Protein AF-A0A9D1WP16-F1 (afdb_monomer_lite)

InterPro domains:
  IPR007182 Na+/H+ antiporter MnhB subunit-related protein [PF04039] (8-48)
  IPR050622 CPA3 Na(+)/H(+) Antiporter Subunit B [PTHR33932] (4-48)

Foldseek 3Di:
DDDPVCVVVVVVCVVVLVVLLVVLVVLCVQVPPDHGHDPVSVVSNVVD

Organism: NCBI:txid2838617

Radius of gyration: 13.83 Å; chains: 1; bounding box: 34×12×32 Å

pLDDT: mean 95.15, std 6.78, range [62.94, 98.69]

Secondary structure (DSSP, 8-state):
---GGGHHHHHHHHHHHHHHHHHHHHHHHHTTTSS--HHHHHHHHHT-

Sequence (48 aa):
MVKSGTLILHTAARLVMPLQLLFSVFLLLRGHDEPGGGFIAGLVAAGA

Structure (mmCIF, N/CA/C/O backbone):
data_AF-A0A9D1WP16-F1
#
_entry.id   AF-A0A9D1WP16-F1
#
loop_
_atom_site.group_PDB
_atom_site.id
_atom_site.type_symbol
_atom_site.label_atom_id
_atom_site.label_alt_id
_atom_site.label_comp_id
_atom_site.label_asym_id
_atom_site.label_entity_id
_atom_site.label_seq_id
_atom_site.pdbx_PDB_ins_code
_atom_site.Cartn_x
_atom_site.Cartn_y
_atom_site.Cartn_z
_atom_site.occupancy
_atom_site.B_iso_or_equiv
_atom_site.auth_seq_id
_atom_site.auth_comp_id
_atom_site.auth_asym_id
_atom_site.auth_atom_id
_atom_site.pdbx_PDB_model_num
ATOM 1 N N . MET A 1 1 ? -17.312 -6.887 13.213 1.00 62.94 1 MET A N 1
ATOM 2 C CA . MET A 1 1 ? -18.290 -5.979 13.849 1.00 62.94 1 MET A CA 1
ATOM 3 C C . MET A 1 1 ? -17.746 -4.561 13.749 1.00 62.94 1 MET A C 1
ATOM 5 O O . MET A 1 1 ? -16.741 -4.268 14.384 1.00 62.94 1 MET A O 1
ATOM 9 N N . VAL A 1 2 ? -18.314 -3.732 12.870 1.00 74.12 2 VAL A N 1
ATOM 10 C CA . VAL A 1 2 ? -17.885 -2.334 12.684 1.00 74.12 2 VAL A CA 1
ATOM 11 C C . VAL A 1 2 ? -18.511 -1.505 13.801 1.00 74.12 2 VAL A C 1
ATOM 13 O O . VAL A 1 2 ? -19.718 -1.591 14.011 1.00 74.12 2 VAL A O 1
ATOM 16 N N . LYS A 1 3 ? -17.710 -0.747 14.558 1.00 82.44 3 LYS A N 1
ATOM 17 C CA . LYS A 1 3 ? -18.247 0.180 15.565 1.00 82.44 3 LYS A CA 1
ATOM 18 C C . LYS A 1 3 ? -18.854 1.385 14.841 1.00 82.44 3 LYS A C 1
ATOM 20 O O . LYS A 1 3 ? -18.256 1.880 13.891 1.00 82.44 3 LYS A O 1
ATOM 25 N N . SER A 1 4 ? -19.998 1.896 15.301 1.00 78.75 4 SER A N 1
ATOM 26 C CA . SER A 1 4 ? -20.707 2.996 14.621 1.00 78.75 4 SER A CA 1
ATOM 27 C C . SER A 1 4 ? -19.841 4.246 14.404 1.00 78.75 4 SER A C 1
ATOM 29 O O . SER A 1 4 ? -19.962 4.897 13.373 1.00 78.75 4 SER A O 1
ATOM 31 N N . GLY A 1 5 ? -18.901 4.539 15.312 1.00 89.88 5 GLY A N 1
ATOM 32 C CA . GLY A 1 5 ? -17.968 5.667 15.178 1.00 89.88 5 GLY A CA 1
ATOM 33 C C . GLY A 1 5 ? -16.856 5.485 14.135 1.00 89.88 5 GLY A C 1
ATOM 34 O O . GLY A 1 5 ? -16.148 6.440 13.843 1.00 89.88 5 GLY A O 1
ATOM 35 N N . THR A 1 6 ? -16.681 4.287 13.567 1.00 93.94 6 THR A N 1
ATOM 36 C CA . THR A 1 6 ? -15.628 3.994 12.579 1.00 93.94 6 THR A CA 1
ATOM 37 C C . THR A 1 6 ? -16.177 3.545 11.228 1.00 93.94 6 THR A C 1
ATOM 39 O O . THR A 1 6 ? -15.404 3.109 10.380 1.00 93.94 6 THR A O 1
ATOM 42 N N . LEU A 1 7 ? -17.491 3.666 10.992 1.00 94.31 7 LEU A N 1
ATOM 43 C CA . LEU A 1 7 ? -18.144 3.155 9.782 1.00 94.31 7 LEU A CA 1
ATOM 44 C C . LEU A 1 7 ? -17.522 3.708 8.492 1.00 94.31 7 LEU A C 1
ATOM 46 O O . LEU A 1 7 ? -17.219 2.938 7.580 1.00 94.31 7 LEU A O 1
ATOM 50 N N . ILE A 1 8 ? -17.287 5.022 8.438 1.00 95.12 8 ILE A N 1
ATOM 51 C CA . ILE A 1 8 ? -16.697 5.683 7.266 1.00 95.12 8 ILE A CA 1
ATOM 52 C C . ILE A 1 8 ? -15.264 5.191 7.047 1.00 95.12 8 ILE A C 1
ATOM 54 O O . ILE A 1 8 ? -14.939 4.734 5.955 1.00 95.12 8 ILE A O 1
ATOM 58 N N . LEU A 1 9 ? -14.433 5.207 8.096 1.00 94.75 9 LEU A N 1
ATOM 59 C CA . LEU A 1 9 ? -13.041 4.756 8.021 1.00 94.75 9 LEU A CA 1
ATOM 60 C C . LEU A 1 9 ? -12.943 3.286 7.606 1.00 94.75 9 LEU A C 1
ATOM 62 O O . LEU A 1 9 ? -12.134 2.939 6.758 1.00 94.75 9 LEU A O 1
ATOM 66 N N . HIS A 1 10 ? -13.783 2.421 8.171 1.00 95.44 10 HIS A N 1
ATOM 67 C CA . HIS A 1 10 ? -13.767 0.994 7.869 1.00 95.44 10 HIS A CA 1
ATOM 68 C C . HIS A 1 10 ? -14.200 0.711 6.425 1.00 95.44 10 HIS A C 1
ATOM 70 O O . HIS A 1 10 ? -13.613 -0.135 5.752 1.00 95.44 10 HIS A O 1
ATOM 76 N N . THR A 1 11 ? -15.200 1.447 5.934 1.00 95.19 11 THR A N 1
ATOM 77 C CA . THR A 1 11 ? -15.663 1.342 4.545 1.00 95.19 11 THR A CA 1
ATOM 78 C C . THR A 1 11 ? -14.601 1.857 3.574 1.00 95.19 11 THR A C 1
ATOM 80 O O . THR A 1 11 ? -14.291 1.180 2.597 1.00 95.19 11 THR A O 1
ATOM 83 N N . ALA A 1 12 ? -13.990 3.008 3.871 1.00 96.25 12 ALA A N 1
ATOM 84 C CA . ALA A 1 12 ? -12.913 3.577 3.067 1.00 96.25 12 ALA A CA 1
ATOM 85 C C . ALA A 1 12 ? -11.681 2.663 3.040 1.00 96.25 12 ALA A C 1
ATOM 87 O O . ALA A 1 12 ? -11.180 2.353 1.964 1.00 96.25 12 ALA A O 1
ATOM 88 N N . ALA A 1 13 ? -11.241 2.158 4.198 1.00 95.62 13 ALA A N 1
ATOM 89 C CA . ALA A 1 13 ? -10.120 1.228 4.291 1.00 95.62 13 ALA A CA 1
ATOM 90 C C . ALA A 1 13 ? -10.361 -0.010 3.420 1.00 95.62 13 ALA A C 1
ATOM 92 O O . ALA A 1 13 ? -9.501 -0.385 2.635 1.00 95.62 13 ALA A O 1
ATOM 93 N N . ARG A 1 14 ? -11.566 -0.591 3.442 1.00 95.81 14 ARG A N 1
ATOM 94 C CA . ARG A 1 14 ? -11.885 -1.761 2.609 1.00 95.81 14 ARG A CA 1
ATOM 95 C C . ARG A 1 14 ? -11.706 -1.523 1.103 1.00 95.81 14 ARG A C 1
ATOM 97 O O . ARG A 1 14 ? -11.421 -2.476 0.384 1.00 95.81 14 ARG A O 1
ATOM 104 N N . LEU A 1 15 ? -11.861 -0.283 0.638 1.00 96.31 15 LEU A N 1
ATOM 105 C CA . LEU A 1 15 ? -11.652 0.099 -0.762 1.00 96.31 15 LEU A CA 1
ATOM 106 C C . LEU A 1 15 ? -10.203 0.510 -1.051 1.00 96.31 15 LEU A C 1
ATOM 108 O O . LEU A 1 15 ? -9.656 0.145 -2.086 1.00 96.31 15 LEU A O 1
ATOM 112 N N . VAL A 1 16 ? -9.570 1.254 -0.142 1.00 97.56 16 VAL A N 1
ATOM 113 C CA . VAL A 1 16 ? -8.221 1.808 -0.339 1.00 97.56 16 VAL A CA 1
ATOM 114 C C . VAL A 1 16 ? -7.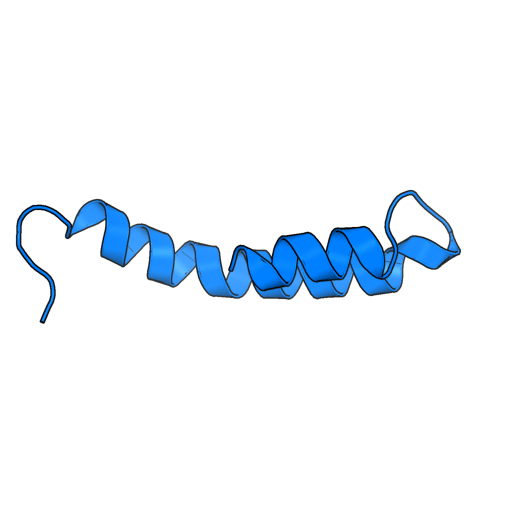133 0.746 -0.160 1.00 97.56 16 VAL A C 1
ATOM 116 O O . VAL A 1 16 ? -6.137 0.780 -0.872 1.00 97.56 16 VAL A O 1
ATOM 119 N N . MET A 1 17 ? -7.325 -0.233 0.724 1.00 97.81 17 MET A N 1
ATOM 120 C CA . MET A 1 17 ? -6.379 -1.334 0.962 1.00 97.81 17 MET A CA 1
ATOM 121 C C . MET A 1 17 ? -5.958 -2.079 -0.319 1.00 97.81 17 MET A C 1
ATOM 123 O O . MET A 1 17 ? -4.765 -2.104 -0.623 1.00 97.81 17 MET A O 1
ATOM 127 N N . PRO A 1 18 ? -6.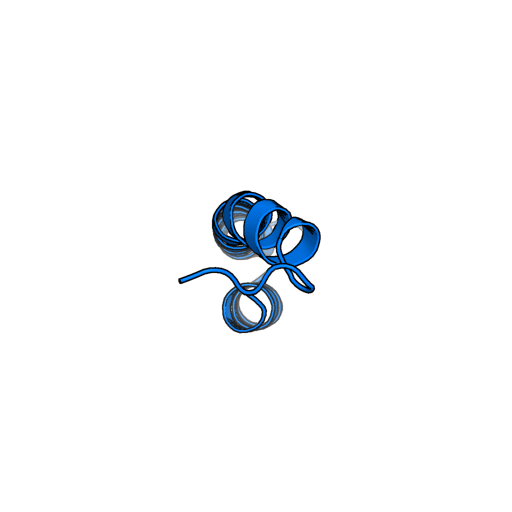880 -2.644 -1.129 1.00 98.06 18 PRO A N 1
ATOM 128 C CA . PRO A 1 18 ? -6.491 -3.323 -2.366 1.00 98.06 18 PRO A CA 1
ATOM 129 C C . PRO A 1 18 ? -5.864 -2.370 -3.395 1.00 98.06 18 PRO A C 1
ATOM 131 O O . PRO A 1 18 ? -4.992 -2.790 -4.153 1.00 98.06 18 PRO A O 1
ATOM 134 N N . LEU A 1 19 ? -6.257 -1.090 -3.408 1.00 98.31 19 LEU A N 1
ATOM 135 C CA . LEU A 1 19 ? -5.644 -0.084 -4.280 1.00 98.31 19 LEU A CA 1
ATOM 136 C C . LEU A 1 19 ? -4.192 0.212 -3.880 1.00 98.31 19 LEU A C 1
ATOM 138 O O . LEU A 1 19 ? -3.338 0.294 -4.757 1.00 98.31 19 LEU A O 1
ATOM 142 N N . GLN A 1 20 ? -3.892 0.322 -2.581 1.00 98.31 20 GLN A N 1
ATOM 143 C CA . GLN A 1 20 ? -2.522 0.506 -2.089 1.00 98.31 20 GLN A CA 1
ATOM 144 C C . GLN A 1 20 ? -1.635 -0.696 -2.423 1.00 98.31 20 GLN A C 1
ATOM 146 O O . GLN A 1 20 ? -0.505 -0.511 -2.870 1.00 98.31 20 GLN A O 1
ATOM 151 N N . LEU A 1 21 ? -2.154 -1.920 -2.287 1.00 98.62 21 LEU A N 1
ATOM 152 C CA . LEU A 1 21 ? -1.424 -3.129 -2.677 1.00 98.62 21 LEU A CA 1
ATOM 153 C C . LEU A 1 21 ? -1.155 -3.173 -4.188 1.00 98.62 21 LEU A C 1
ATOM 155 O O . LEU A 1 21 ? -0.030 -3.448 -4.602 1.00 98.62 21 LEU A O 1
ATOM 159 N N . LEU A 1 22 ? -2.150 -2.844 -5.019 1.00 98.69 22 LEU A N 1
ATOM 160 C CA . LEU A 1 22 ? -1.963 -2.755 -6.470 1.00 98.69 22 LEU A CA 1
ATOM 161 C C . LEU A 1 22 ? -0.929 -1.680 -6.838 1.00 98.69 22 LEU A C 1
ATOM 163 O O . LEU A 1 22 ? -0.075 -1.904 -7.695 1.00 98.69 22 LEU A O 1
ATOM 167 N N . PHE A 1 23 ? -0.976 -0.530 -6.166 1.00 98.44 23 PHE A N 1
ATOM 168 C CA . PHE A 1 23 ? -0.026 0.553 -6.383 1.00 98.44 23 PHE A CA 1
ATOM 169 C C . PHE A 1 23 ? 1.393 0.186 -5.930 1.00 98.44 23 PHE A C 1
ATOM 171 O O . PHE A 1 23 ? 2.355 0.517 -6.615 1.00 98.44 23 PHE A O 1
ATOM 178 N N . SER A 1 24 ? 1.540 -0.563 -4.835 1.00 98.69 24 SER A N 1
ATOM 179 C CA . SER A 1 24 ? 2.827 -1.123 -4.413 1.00 98.69 24 SER A CA 1
ATOM 180 C C . SER A 1 24 ? 3.428 -2.032 -5.493 1.00 98.69 24 SER A C 1
ATOM 182 O O . SER A 1 24 ? 4.586 -1.850 -5.871 1.00 98.69 24 SER A O 1
ATOM 184 N N . VAL A 1 25 ? 2.634 -2.945 -6.068 1.00 98.56 25 VAL A N 1
ATOM 185 C CA . VAL A 1 25 ? 3.086 -3.804 -7.180 1.00 98.56 25 VAL A CA 1
ATOM 186 C C . VAL A 1 25 ? 3.482 -2.966 -8.397 1.00 98.56 25 VAL A C 1
ATOM 188 O O . VAL A 1 25 ? 4.522 -3.214 -9.004 1.00 98.56 25 VAL A O 1
ATOM 191 N N . PHE A 1 26 ? 2.701 -1.937 -8.730 1.00 98.38 26 PHE A N 1
ATOM 192 C CA . PHE A 1 26 ? 3.050 -1.001 -9.798 1.00 98.38 26 PHE A CA 1
ATOM 193 C C . PHE A 1 26 ? 4.400 -0.312 -9.546 1.00 98.38 26 PHE A C 1
ATOM 195 O O . PHE A 1 26 ? 5.242 -0.290 -10.441 1.00 98.38 26 PHE A O 1
ATOM 202 N N . LEU A 1 27 ? 4.644 0.203 -8.336 1.00 98.44 27 LEU A N 1
ATOM 203 C CA . LEU A 1 27 ? 5.909 0.853 -7.980 1.00 98.44 27 LEU A CA 1
ATOM 2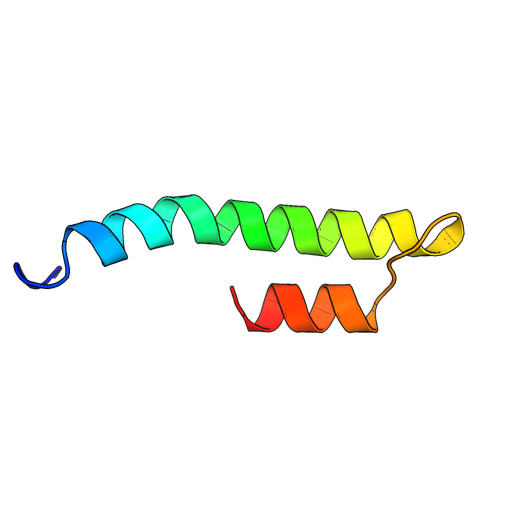04 C C . LEU A 1 27 ? 7.097 -0.110 -8.033 1.00 98.44 27 LEU A C 1
ATOM 206 O O . LEU A 1 27 ? 8.186 0.300 -8.438 1.00 98.44 27 LEU A O 1
ATOM 210 N N . LEU A 1 28 ? 6.892 -1.374 -7.654 1.00 98.44 28 LEU A N 1
ATOM 211 C CA . LEU A 1 28 ? 7.917 -2.409 -7.753 1.00 98.44 28 LEU A CA 1
ATOM 212 C C . LEU A 1 28 ? 8.342 -2.614 -9.213 1.00 98.44 28 LEU A C 1
ATOM 214 O O . LEU A 1 28 ? 9.534 -2.583 -9.501 1.00 98.44 28 LEU A O 1
ATOM 218 N N . LEU A 1 29 ? 7.373 -2.781 -10.120 1.00 98.06 29 LEU A N 1
ATOM 219 C CA . LEU A 1 29 ? 7.628 -3.047 -11.540 1.00 98.06 29 LEU A CA 1
ATOM 220 C C . LEU A 1 29 ? 8.151 -1.812 -12.293 1.00 98.06 29 LEU A C 1
ATOM 222 O O . LEU A 1 29 ? 9.016 -1.941 -13.152 1.00 98.06 29 LEU A O 1
ATOM 226 N N . ARG A 1 30 ? 7.669 -0.611 -11.948 1.00 97.50 30 ARG A N 1
ATOM 227 C CA . ARG A 1 30 ? 8.083 0.669 -12.556 1.00 97.50 30 ARG A CA 1
ATOM 228 C C . ARG A 1 30 ? 9.543 1.035 -12.272 1.00 97.50 30 ARG A C 1
ATOM 230 O O . ARG A 1 30 ? 10.158 1.740 -13.065 1.00 97.50 30 ARG A O 1
ATOM 237 N N . GLY A 1 31 ? 10.096 0.564 -11.152 1.00 97.50 31 GLY A N 1
ATOM 238 C CA . GLY A 1 31 ? 11.405 0.982 -10.636 1.00 97.50 31 GLY A CA 1
ATOM 239 C C . GLY A 1 31 ? 12.622 0.666 -11.511 1.00 97.50 31 GLY A C 1
ATOM 240 O O . GLY A 1 31 ? 13.727 1.051 -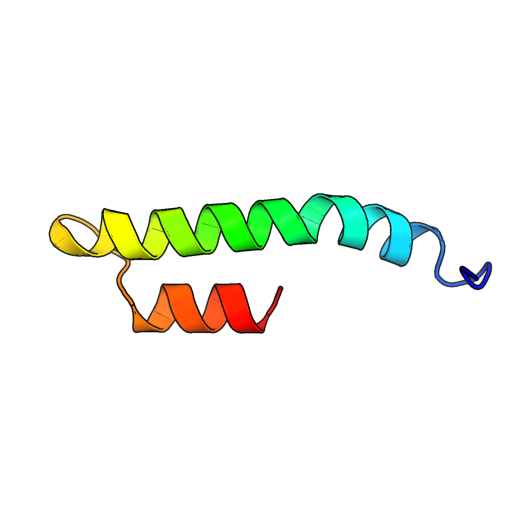11.141 1.00 97.50 31 GLY A O 1
ATOM 241 N N . HIS A 1 32 ? 12.443 -0.045 -12.626 1.00 96.12 32 HIS A N 1
ATOM 242 C CA . HIS A 1 32 ? 13.514 -0.329 -13.579 1.00 96.12 32 HIS A CA 1
ATOM 243 C C . HIS A 1 32 ? 13.844 0.864 -14.481 1.00 96.12 32 HIS A C 1
ATOM 245 O O . HIS A 1 32 ? 15.019 1.123 -14.726 1.00 96.12 32 HIS A O 1
ATOM 251 N N . ASP A 1 33 ? 12.825 1.600 -14.927 1.00 96.56 33 ASP A N 1
ATOM 252 C CA . ASP A 1 33 ? 12.972 2.647 -15.947 1.00 96.56 33 ASP A CA 1
ATOM 253 C C . ASP A 1 33 ? 12.608 4.044 -15.420 1.00 96.56 33 ASP A C 1
ATOM 255 O O . ASP A 1 33 ? 13.001 5.063 -15.986 1.00 96.56 33 ASP A O 1
ATOM 259 N N . GLU A 1 34 ? 11.851 4.113 -14.322 1.00 97.19 34 GLU A N 1
ATOM 260 C CA . GLU A 1 34 ? 11.293 5.348 -13.775 1.00 97.19 34 GLU A CA 1
ATOM 261 C C . GLU A 1 34 ? 11.341 5.341 -12.232 1.00 97.19 34 GLU A C 1
ATOM 263 O O . GLU A 1 34 ? 11.565 4.293 -11.620 1.00 97.19 34 GLU A O 1
ATOM 268 N N . PRO A 1 35 ? 11.113 6.488 -11.556 1.00 96.94 35 PRO A N 1
ATOM 269 C CA . PRO A 1 35 ? 11.064 6.528 -10.096 1.00 96.94 35 PRO A CA 1
ATOM 270 C C . PRO A 1 35 ? 10.092 5.486 -9.518 1.00 96.94 35 PRO A C 1
ATOM 272 O O . PRO A 1 35 ? 8.915 5.445 -9.889 1.00 96.94 35 PRO A O 1
ATOM 275 N N . GLY A 1 36 ? 10.601 4.656 -8.606 1.00 96.75 36 GLY A N 1
ATOM 276 C CA . GLY A 1 36 ? 9.912 3.499 -8.038 1.00 96.75 36 GLY A CA 1
ATOM 277 C C . GLY A 1 36 ? 10.886 2.579 -7.297 1.00 96.75 36 GLY A C 1
ATOM 278 O O . GLY A 1 36 ? 11.862 3.041 -6.706 1.00 96.75 36 GLY A O 1
ATOM 279 N N . GLY A 1 37 ? 10.628 1.272 -7.340 1.00 98.12 37 GLY A N 1
ATOM 280 C CA . GLY A 1 37 ? 11.527 0.228 -6.850 1.00 98.12 37 GLY A CA 1
ATOM 281 C C . GLY A 1 37 ? 11.079 -0.433 -5.546 1.00 98.12 37 GLY A C 1
ATOM 282 O O . GLY A 1 37 ? 10.093 -0.047 -4.916 1.00 98.12 37 GLY A O 1
ATOM 283 N N . GLY A 1 38 ? 11.831 -1.458 -5.136 1.00 98.12 38 GLY A N 1
ATOM 284 C CA . GLY A 1 38 ? 11.428 -2.370 -4.061 1.00 98.12 38 GLY A CA 1
ATOM 285 C C . GLY A 1 38 ? 11.272 -1.726 -2.683 1.00 98.12 38 GLY A C 1
ATOM 286 O O . GLY A 1 38 ? 10.367 -2.100 -1.945 1.00 98.12 38 GLY A O 1
ATOM 287 N N . PHE A 1 39 ? 12.100 -0.735 -2.337 1.00 97.81 39 PHE A N 1
ATOM 288 C CA . PHE A 1 39 ? 12.030 -0.092 -1.020 1.00 97.81 39 PHE A CA 1
ATOM 289 C C . PHE A 1 39 ? 10.726 0.699 -0.832 1.00 97.81 39 PHE A C 1
ATOM 291 O O . PHE A 1 39 ? 9.978 0.429 0.105 1.00 97.81 39 PHE A O 1
ATOM 298 N N . ILE A 1 40 ? 10.405 1.624 -1.745 1.00 98.12 40 ILE A N 1
ATOM 299 C CA . ILE A 1 40 ? 9.160 2.406 -1.662 1.00 98.12 40 ILE A CA 1
ATOM 300 C C . ILE A 1 40 ? 7.934 1.509 -1.868 1.00 98.12 40 ILE A C 1
ATOM 302 O O . ILE A 1 40 ? 6.959 1.657 -1.134 1.00 98.12 40 ILE A O 1
ATOM 306 N N . ALA A 1 41 ? 7.985 0.542 -2.791 1.00 98.31 41 ALA A N 1
ATOM 307 C CA . ALA A 1 41 ? 6.918 -0.447 -2.941 1.00 98.31 41 ALA A CA 1
ATOM 308 C C . ALA A 1 41 ? 6.649 -1.199 -1.624 1.00 98.31 41 ALA A C 1
ATOM 310 O O . ALA A 1 41 ? 5.495 -1.330 -1.216 1.00 98.31 41 ALA A O 1
ATOM 311 N N . GLY A 1 42 ? 7.703 -1.626 -0.921 1.00 98.38 42 GLY A N 1
ATOM 312 C CA . GLY A 1 42 ? 7.608 -2.282 0.383 1.00 98.38 42 GLY A CA 1
ATOM 313 C C . GLY A 1 42 ? 7.004 -1.390 1.469 1.00 98.38 42 GLY A C 1
ATOM 314 O O . GLY A 1 42 ? 6.147 -1.852 2.217 1.00 98.38 42 GLY A O 1
ATOM 315 N N . LEU A 1 43 ? 7.379 -0.106 1.527 1.00 98.38 43 LEU A N 1
ATOM 316 C CA . LEU A 1 43 ? 6.787 0.848 2.476 1.00 98.38 43 LEU A CA 1
ATOM 317 C C . LEU A 1 43 ? 5.292 1.076 2.214 1.00 98.38 43 LEU A C 1
ATOM 319 O O . LEU A 1 43 ? 4.509 1.119 3.160 1.00 98.38 43 LEU A O 1
ATOM 323 N N . VAL A 1 44 ? 4.885 1.182 0.945 1.00 98.25 44 VAL A N 1
ATOM 324 C CA . VAL A 1 44 ? 3.469 1.332 0.569 1.00 98.25 44 VAL A CA 1
ATOM 325 C C . VAL A 1 44 ? 2.673 0.070 0.910 1.00 98.25 44 VAL A C 1
ATOM 327 O O . VAL A 1 44 ? 1.582 0.178 1.456 1.00 98.25 44 VAL A O 1
ATOM 330 N N . ALA A 1 45 ? 3.220 -1.122 0.648 1.00 98.38 45 ALA A N 1
ATOM 331 C CA . ALA A 1 45 ? 2.574 -2.378 1.035 1.00 98.38 45 ALA A CA 1
ATOM 332 C C . ALA A 1 45 ? 2.459 -2.536 2.556 1.00 98.38 45 ALA A C 1
ATOM 334 O O . ALA A 1 45 ? 1.446 -3.023 3.031 1.00 98.38 45 ALA A O 1
ATOM 335 N N . ALA A 1 46 ? 3.468 -2.114 3.325 1.00 98.19 46 ALA A N 1
ATOM 336 C CA . ALA A 1 46 ? 3.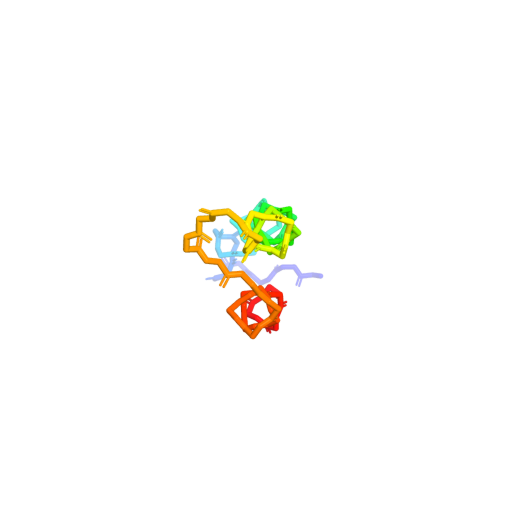429 -2.174 4.786 1.00 98.19 46 ALA A CA 1
ATOM 337 C C . ALA A 1 46 ? 2.402 -1.208 5.404 1.00 98.19 46 ALA A C 1
ATOM 339 O O . ALA A 1 46 ? 1.941 -1.441 6.519 1.00 98.19 46 ALA A O 1
ATOM 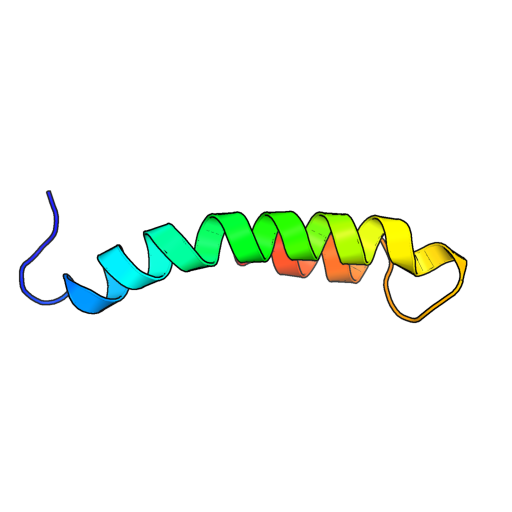340 N N . GLY A 1 47 ? 2.073 -0.118 4.700 1.00 95.94 47 GLY A N 1
ATOM 341 C CA . GLY A 1 47 ? 1.038 0.842 5.093 1.00 95.94 47 GLY A CA 1
ATOM 342 C C . GLY A 1 47 ? -0.381 0.474 4.646 1.00 95.94 47 GLY A C 1
ATOM 343 O O . GLY A 1 47 ? -1.328 1.147 5.061 1.00 95.94 47 GLY A O 1
ATOM 344 N N . ALA A 1 48 ? -0.519 -0.555 3.804 1.00 93.44 48 ALA A N 1
ATOM 345 C CA . ALA A 1 48 ? -1.792 -1.185 3.484 1.00 93.44 48 ALA A CA 1
ATOM 346 C C . ALA A 1 48 ? -2.105 -2.229 4.564 1.00 93.44 48 ALA A C 1
ATOM 348 O O . ALA A 1 48 ? -2.783 -1.859 5.545 1.00 93.44 48 ALA A O 1
#